Protein AF-A0A355RY07-F1 (afdb_monomer_lite)

Radius of gyration: 12.23 Å; chains: 1; bounding box: 30×21×25 Å

Structure (mmCIF, N/CA/C/O backbone):
data_AF-A0A355RY07-F1
#
_entry.id   AF-A0A355RY07-F1
#
loop_
_atom_site.group_PDB
_atom_site.id
_atom_site.type_symbol
_atom_site.label_atom_id
_atom_site.label_alt_id
_atom_site.label_comp_id
_atom_site.label_asym_id
_atom_site.label_entity_id
_atom_site.label_seq_id
_atom_site.pdbx_PDB_ins_code
_atom_site.Cartn_x
_atom_site.Cartn_y
_atom_site.Cartn_z
_atom_site.occupancy
_atom_site.B_iso_or_equiv
_atom_site.auth_seq_id
_atom_site.auth_comp_id
_atom_site.auth_asym_id
_atom_site.auth_atom_id
_atom_site.pdbx_PDB_model_num
ATOM 1 N N . LEU A 1 1 ? -14.947 11.563 -13.183 1.00 77.12 1 LEU A N 1
ATOM 2 C CA . LEU A 1 1 ? -14.650 12.071 -11.823 1.00 77.12 1 LEU A CA 1
ATOM 3 C C . LEU A 1 1 ? -15.813 12.875 -11.219 1.00 77.12 1 LEU A C 1
ATOM 5 O O . LEU A 1 1 ? -15.593 13.681 -10.331 1.00 77.12 1 LEU A O 1
ATOM 9 N N . ASN A 1 2 ? -17.058 12.657 -11.662 1.00 93.31 2 ASN A N 1
ATOM 10 C CA . ASN A 1 2 ? -18.210 13.452 -11.206 1.00 93.31 2 ASN A CA 1
ATOM 11 C C . ASN A 1 2 ? -18.976 12.787 -10.047 1.00 93.31 2 ASN A C 1
ATOM 13 O O . ASN A 1 2 ? -19.999 13.305 -9.604 1.00 93.31 2 ASN A O 1
ATOM 17 N N . ASP A 1 3 ? -18.512 11.622 -9.588 1.00 97.25 3 ASP A N 1
ATOM 18 C CA . ASP A 1 3 ? -19.102 10.928 -8.449 1.00 97.25 3 ASP A CA 1
ATOM 19 C C . ASP A 1 3 ? -18.599 11.571 -7.153 1.00 97.25 3 ASP A C 1
ATOM 21 O O . ASP A 1 3 ? -17.397 11.600 -6.903 1.00 97.25 3 ASP A O 1
ATOM 25 N N . LYS A 1 4 ? -19.519 12.078 -6.326 1.00 96.75 4 LYS A N 1
ATOM 26 C CA . LYS A 1 4 ? -19.195 12.792 -5.079 1.00 96.75 4 LYS A CA 1
ATOM 27 C C . LYS A 1 4 ? -18.537 11.910 -4.014 1.00 96.75 4 LYS A C 1
ATOM 29 O O . LYS A 1 4 ? -18.020 12.443 -3.041 1.00 96.75 4 LYS A O 1
ATOM 34 N N . ARG A 1 5 ? 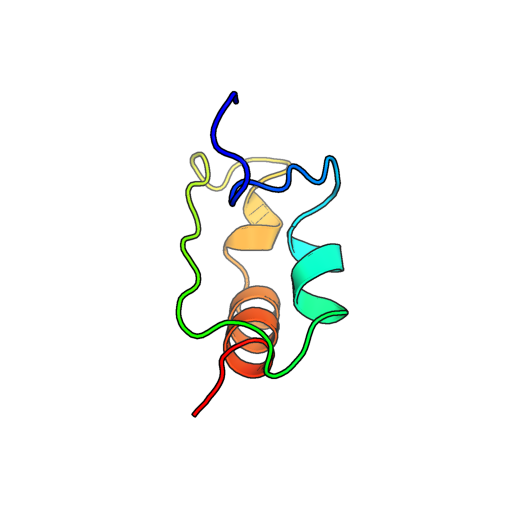-18.589 10.584 -4.171 1.00 96.62 5 ARG A N 1
ATOM 35 C CA . ARG A 1 5 ? -17.942 9.611 -3.278 1.00 96.62 5 ARG A CA 1
ATOM 36 C C . ARG A 1 5 ? -16.472 9.393 -3.633 1.00 96.62 5 ARG A C 1
ATOM 38 O O . ARG A 1 5 ? -15.742 8.801 -2.850 1.00 96.62 5 ARG A O 1
ATOM 45 N N . CYS A 1 6 ? -16.054 9.817 -4.826 1.00 96.88 6 CYS A N 1
ATOM 46 C CA . CYS A 1 6 ? -14.695 9.638 -5.306 1.00 96.88 6 CYS A CA 1
ATOM 47 C C . CYS A 1 6 ? -13.826 10.815 -4.861 1.00 96.88 6 CYS A C 1
ATOM 49 O O . CYS A 1 6 ? -14.025 11.948 -5.301 1.00 96.88 6 CYS A O 1
ATOM 51 N N . THR A 1 7 ? -12.833 10.517 -4.032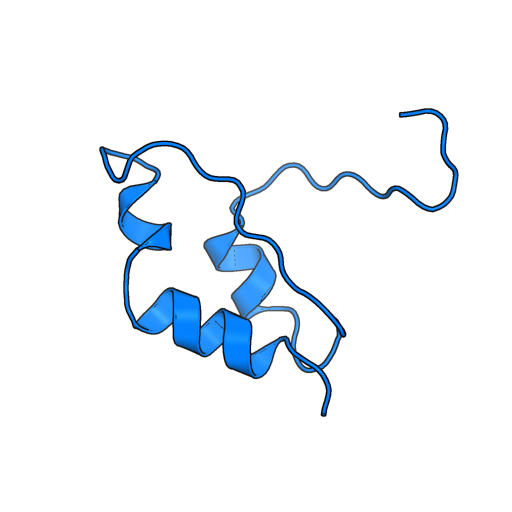 1.00 96.44 7 THR A N 1
ATOM 52 C CA . THR A 1 7 ? -11.761 11.446 -3.676 1.00 96.44 7 THR A CA 1
ATOM 53 C C . THR A 1 7 ? -10.499 11.029 -4.419 1.00 96.44 7 THR A C 1
ATOM 55 O O . THR A 1 7 ? -10.123 9.860 -4.386 1.00 96.44 7 THR A O 1
ATOM 58 N N . ILE A 1 8 ? -9.847 11.973 -5.102 1.00 96.25 8 ILE A N 1
ATOM 59 C CA . ILE A 1 8 ? -8.585 11.726 -5.808 1.00 96.25 8 ILE A CA 1
ATOM 60 C C . ILE A 1 8 ? -7.456 12.333 -4.999 1.00 96.25 8 ILE A C 1
ATOM 62 O O . ILE A 1 8 ? -7.484 13.522 -4.681 1.00 96.25 8 ILE A O 1
ATOM 66 N N . ILE A 1 9 ? -6.443 11.522 -4.733 1.00 96.69 9 ILE A N 1
ATOM 67 C CA . ILE A 1 9 ? -5.226 11.937 -4.054 1.00 96.69 9 ILE A CA 1
ATOM 68 C C . ILE A 1 9 ? -4.075 11.629 -5.005 1.00 96.69 9 ILE A C 1
ATOM 70 O O . ILE A 1 9 ? -3.879 10.482 -5.398 1.00 96.69 9 ILE A O 1
ATOM 74 N N . VAL A 1 10 ? -3.351 12.667 -5.429 1.00 97.06 10 VAL A N 1
ATOM 75 C CA . VAL A 1 10 ? -2.170 12.517 -6.288 1.00 97.06 10 VAL A CA 1
ATOM 76 C C . VAL A 1 10 ? -0.946 12.452 -5.384 1.00 97.06 10 VAL A C 1
ATOM 78 O O . VAL A 1 10 ? -0.560 13.457 -4.793 1.00 97.06 10 VAL A O 1
ATOM 81 N N . GLY A 1 11 ?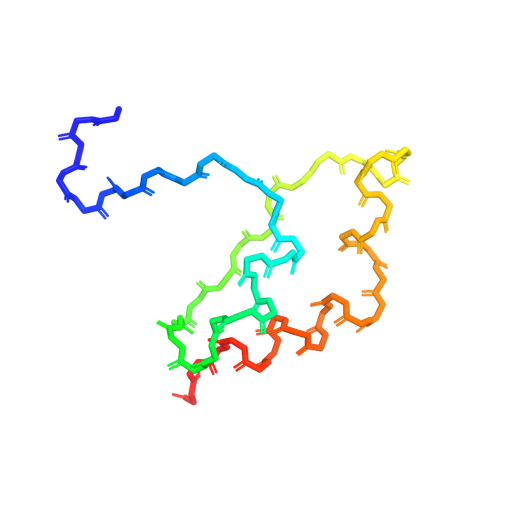 -0.353 11.268 -5.268 1.00 94.56 11 GLY A N 1
ATOM 82 C CA . GLY A 1 11 ? 0.785 11.011 -4.393 1.00 94.56 11 GLY A CA 1
ATOM 83 C C . GLY A 1 11 ? 1.318 9.588 -4.537 1.00 94.56 11 GLY A C 1
ATOM 84 O O . GLY A 1 11 ? 0.853 8.823 -5.382 1.00 94.56 11 GLY A O 1
ATOM 85 N N . ASP A 1 12 ? 2.308 9.247 -3.715 1.00 94.62 12 ASP A N 1
ATOM 86 C CA . ASP A 1 12 ? 2.855 7.892 -3.632 1.00 94.62 12 ASP A CA 1
ATOM 87 C C . ASP A 1 12 ? 1.958 7.000 -2.762 1.00 94.62 12 ASP A C 1
ATOM 89 O O . ASP A 1 12 ? 1.782 7.251 -1.568 1.00 94.62 12 ASP A O 1
ATOM 93 N N . GLY A 1 13 ? 1.418 5.937 -3.361 1.00 93.94 13 GLY A N 1
ATOM 94 C CA . GLY A 1 13 ? 0.536 4.989 -2.682 1.00 93.94 13 GLY A CA 1
ATOM 95 C C . GLY A 1 13 ? 1.209 4.228 -1.537 1.00 93.94 13 GLY A C 1
ATOM 96 O O . GLY A 1 13 ? 0.529 3.868 -0.580 1.00 93.94 13 GLY A O 1
ATOM 97 N N . ILE A 1 14 ? 2.533 4.022 -1.585 1.00 95.38 14 ILE A N 1
ATOM 98 C CA . ILE A 1 14 ? 3.275 3.361 -0.497 1.00 95.38 14 ILE A CA 1
ATOM 99 C C . ILE A 1 14 ? 3.250 4.238 0.750 1.00 95.38 14 ILE A C 1
ATOM 101 O O . ILE A 1 14 ? 2.889 3.783 1.834 1.00 95.38 14 ILE A O 1
ATOM 105 N N . SER A 1 15 ? 3.617 5.507 0.583 1.00 96.25 15 SER A N 1
ATOM 106 C CA . SER A 1 15 ? 3.594 6.485 1.668 1.00 96.25 15 SER A CA 1
ATOM 107 C C . SER A 1 15 ? 2.177 6.680 2.213 1.00 96.25 15 SER A C 1
ATOM 109 O O . SER A 1 15 ? 1.993 6.702 3.425 1.00 96.25 15 SER A O 1
ATOM 111 N N . TYR A 1 16 ? 1.179 6.728 1.326 1.00 97.12 16 TYR A N 1
ATOM 112 C CA . TYR A 1 16 ? -0.220 6.908 1.703 1.00 97.12 16 TYR A CA 1
ATOM 113 C C . TYR A 1 16 ? -0.723 5.788 2.621 1.00 97.12 16 TYR A C 1
ATOM 115 O O . TYR A 1 16 ? -1.134 6.041 3.747 1.00 97.12 16 TYR A O 1
ATOM 123 N N . VAL A 1 17 ? -0.624 4.530 2.197 1.00 96.94 17 VAL A N 1
ATOM 124 C CA . VAL A 1 17 ? -1.139 3.401 2.989 1.00 96.94 17 VAL A CA 1
ATOM 125 C C . VAL A 1 17 ? -0.446 3.295 4.354 1.00 96.94 17 VAL A C 1
ATOM 127 O O . VAL A 1 17 ? -1.081 2.973 5.351 1.00 96.94 17 VAL A O 1
ATOM 130 N N . LYS A 1 18 ? 0.844 3.633 4.434 1.00 97.19 18 LYS A N 1
ATOM 131 C CA . LYS A 1 18 ? 1.605 3.611 5.689 1.00 97.19 18 LYS A CA 1
ATOM 132 C C . LYS A 1 18 ? 1.086 4.599 6.746 1.00 97.19 18 LYS A C 1
ATOM 134 O O . LYS A 1 18 ? 1.266 4.364 7.944 1.00 97.19 18 LYS A O 1
ATOM 139 N N . GLU A 1 19 ? 0.489 5.707 6.317 1.00 97.88 19 GLU A N 1
ATOM 140 C CA . GLU A 1 19 ? -0.021 6.769 7.194 1.00 97.88 19 GLU A CA 1
ATOM 141 C C . GLU A 1 19 ? -1.486 6.557 7.610 1.00 97.88 19 GLU A C 1
ATOM 143 O O . GLU A 1 19 ? -1.922 7.155 8.593 1.00 97.88 19 GLU A O 1
ATOM 148 N N . HIS A 1 20 ? -2.214 5.673 6.923 1.00 97.69 20 HIS A N 1
ATOM 149 C CA . HIS A 1 20 ? -3.654 5.467 7.078 1.00 97.69 20 HIS A CA 1
ATOM 150 C C . HIS A 1 20 ? -3.956 4.053 7.594 1.00 97.69 20 HIS A C 1
ATOM 152 O O . HIS A 1 20 ? -3.896 3.081 6.844 1.00 97.69 20 HIS A O 1
ATOM 158 N N . LYS A 1 21 ? -4.269 3.925 8.889 1.00 98.19 21 LYS A N 1
ATOM 159 C CA . LYS A 1 21 ? -4.425 2.628 9.578 1.00 98.19 21 LYS A CA 1
ATOM 160 C C . LYS A 1 21 ? -5.868 2.369 9.986 1.00 98.19 21 LYS A C 1
ATOM 162 O O . LYS A 1 21 ? -6.472 3.242 10.602 1.00 98.19 21 LYS A O 1
ATOM 167 N N . ASN A 1 22 ? -6.369 1.153 9.753 1.00 98.06 22 ASN A N 1
ATOM 168 C CA . ASN A 1 22 ? -7.740 0.749 10.089 1.00 98.06 22 ASN A CA 1
ATOM 169 C C . ASN A 1 22 ? -8.789 1.744 9.536 1.00 98.06 22 ASN A C 1
ATOM 171 O O . ASN A 1 22 ? -9.665 2.219 10.261 1.00 98.06 22 ASN A O 1
ATOM 175 N N . GLU A 1 23 ? -8.653 2.104 8.257 1.00 98.19 23 GLU A N 1
ATOM 176 C CA . GLU A 1 23 ? -9.496 3.099 7.573 1.00 98.19 23 GLU A CA 1
ATOM 177 C C . GLU A 1 23 ? -10.294 2.521 6.400 1.00 98.19 23 GLU A C 1
ATOM 179 O O . GLU A 1 23 ? -11.284 3.128 5.987 1.00 98.19 23 GLU A O 1
ATOM 184 N N . TYR A 1 24 ? -9.884 1.370 5.857 1.00 98.19 24 TYR A N 1
ATOM 185 C CA . TYR A 1 24 ? -10.457 0.827 4.628 1.00 98.19 24 TYR A CA 1
ATOM 186 C C . TYR A 1 24 ? -11.000 -0.584 4.821 1.00 98.19 24 TYR A C 1
ATOM 188 O O . TYR A 1 24 ? -10.284 -1.471 5.262 1.00 98.19 24 TYR A O 1
ATOM 196 N N . ASP A 1 25 ? -12.225 -0.834 4.368 1.00 98.50 25 ASP A N 1
ATOM 197 C CA . ASP A 1 25 ? -12.770 -2.197 4.337 1.00 98.50 25 ASP A CA 1
ATOM 198 C C . ASP A 1 25 ? -12.136 -3.044 3.218 1.00 98.50 25 ASP A C 1
ATOM 200 O O . ASP A 1 25 ? -12.011 -4.264 3.314 1.00 98.50 25 ASP A O 1
ATOM 204 N N . VAL A 1 26 ? -11.763 -2.400 2.106 1.00 97.88 26 VAL A N 1
ATOM 205 C CA . VAL A 1 26 ? -11.206 -3.054 0.916 1.00 97.88 26 VAL A CA 1
ATOM 206 C C . VAL A 1 26 ? -10.124 -2.177 0.304 1.00 97.88 26 VAL A C 1
ATOM 208 O O . VAL A 1 26 ? -10.330 -0.986 0.076 1.00 97.88 26 VAL A O 1
ATOM 211 N N . VAL A 1 27 ? -9.001 -2.800 -0.054 1.00 97.56 27 VAL A N 1
ATOM 212 C CA . VAL A 1 27 ? -7.915 -2.174 -0.815 1.00 97.56 27 VAL A CA 1
ATOM 213 C C . VAL A 1 27 ? -7.740 -2.902 -2.146 1.00 97.56 27 VAL A C 1
ATOM 215 O O . VAL A 1 27 ? -7.665 -4.130 -2.192 1.00 97.56 27 VAL A O 1
ATOM 218 N N . ILE A 1 28 ? -7.658 -2.138 -3.237 1.00 97.31 28 ILE A N 1
ATOM 219 C CA . ILE A 1 28 ? -7.384 -2.641 -4.589 1.00 97.31 28 ILE A CA 1
ATOM 220 C C . ILE A 1 28 ? -6.074 -2.014 -5.061 1.00 97.31 28 ILE A C 1
ATOM 222 O O . ILE A 1 28 ? -5.970 -0.794 -5.168 1.00 97.31 28 ILE A O 1
ATOM 226 N N . VAL A 1 29 ? -5.086 -2.854 -5.368 1.00 95.25 29 VAL A N 1
ATOM 227 C CA . VAL A 1 29 ? -3.818 -2.423 -5.966 1.00 95.25 29 VAL A CA 1
ATOM 228 C C . VAL A 1 29 ? -3.900 -2.646 -7.475 1.00 95.25 29 VAL A C 1
ATOM 230 O O . VAL A 1 29 ? -3.638 -3.743 -7.959 1.00 95.25 29 VAL A O 1
ATOM 233 N N . ASP A 1 30 ? -4.303 -1.608 -8.206 1.00 94.31 30 ASP A N 1
ATOM 234 C CA . ASP A 1 30 ? -4.336 -1.589 -9.675 1.00 94.31 30 ASP A CA 1
ATOM 235 C C . ASP A 1 30 ? -3.034 -0.969 -10.208 1.00 94.31 30 ASP A C 1
ATOM 237 O O . ASP A 1 30 ? -2.969 0.216 -10.541 1.00 94.31 30 ASP A O 1
ATOM 241 N N . SER A 1 31 ? -1.946 -1.743 -10.156 1.00 90.19 31 SER A N 1
ATOM 242 C CA . SER A 1 31 ? -0.607 -1.303 -10.558 1.00 90.19 31 SER A CA 1
ATOM 243 C C . SER A 1 31 ? -0.157 -1.919 -11.883 1.00 90.19 31 SER A C 1
ATOM 245 O O . SER A 1 31 ? -0.614 -2.978 -12.309 1.00 90.19 31 SER A O 1
ATOM 247 N N . THR A 1 32 ? 0.791 -1.248 -12.539 1.00 88.81 32 THR A N 1
ATOM 248 C CA . THR A 1 32 ? 1.530 -1.801 -13.681 1.00 88.81 32 THR A CA 1
ATOM 249 C C . THR A 1 32 ? 2.493 -2.909 -13.243 1.00 88.81 32 THR A C 1
ATOM 251 O O . THR A 1 32 ? 2.783 -3.051 -12.054 1.00 88.81 32 THR A O 1
ATOM 254 N N . ASP A 1 33 ? 3.064 -3.629 -14.215 1.00 88.81 33 ASP A N 1
ATOM 255 C CA . ASP A 1 33 ? 4.106 -4.635 -13.978 1.00 88.81 33 ASP A CA 1
ATOM 256 C C . ASP A 1 33 ? 5.243 -4.120 -13.063 1.00 88.81 33 ASP A C 1
ATOM 258 O O . ASP A 1 33 ? 5.571 -2.926 -13.103 1.00 88.81 33 ASP A O 1
ATOM 262 N N . PRO A 1 34 ? 5.873 -5.004 -12.257 1.00 83.75 34 PRO A N 1
ATOM 263 C CA . PRO A 1 34 ? 6.816 -4.663 -11.185 1.00 83.75 34 PRO A CA 1
ATOM 264 C C . PRO A 1 34 ? 8.196 -4.237 -11.711 1.00 83.75 34 PRO A C 1
ATOM 266 O O . PRO A 1 34 ? 9.223 -4.836 -11.396 1.00 83.75 34 PRO A O 1
ATOM 269 N N . PHE A 1 35 ? 8.236 -3.184 -12.517 1.00 85.81 35 PHE A N 1
ATOM 270 C CA . PHE A 1 35 ? 9.460 -2.604 -13.045 1.00 85.81 35 PHE A CA 1
ATOM 271 C C . PHE A 1 35 ? 9.570 -1.138 -12.622 1.00 85.81 35 PHE A C 1
ATOM 273 O O . PHE A 1 35 ? 8.590 -0.392 -12.620 1.00 85.81 35 PHE A O 1
ATOM 280 N N . SER A 1 36 ? 10.791 -0.704 -12.292 1.00 83.75 36 SER A N 1
ATOM 281 C CA . SER A 1 36 ? 11.083 0.677 -11.890 1.00 83.75 36 SER A CA 1
ATOM 282 C C . SER A 1 36 ? 10.244 1.122 -10.676 1.00 83.75 36 SER A C 1
ATOM 284 O O . SER A 1 36 ? 10.297 0.485 -9.628 1.00 83.75 36 SER A O 1
ATOM 286 N N . ILE A 1 37 ? 9.482 2.211 -10.793 1.00 80.25 37 ILE A N 1
ATOM 287 C CA . ILE A 1 37 ? 8.737 2.842 -9.694 1.00 80.25 37 ILE A CA 1
ATOM 288 C C . ILE A 1 37 ? 7.711 1.917 -9.030 1.00 80.25 37 ILE A C 1
ATOM 290 O O . ILE A 1 37 ? 7.432 2.071 -7.844 1.00 80.25 37 ILE A O 1
ATOM 294 N N . ALA A 1 38 ? 7.179 0.937 -9.766 1.00 86.69 38 ALA A N 1
ATOM 295 C CA . ALA A 1 38 ? 6.175 0.022 -9.244 1.00 86.69 38 ALA A CA 1
ATOM 296 C C . ALA A 1 38 ? 6.781 -1.070 -8.352 1.00 86.69 38 ALA A C 1
ATOM 298 O O . ALA A 1 38 ? 6.049 -1.668 -7.577 1.00 86.69 38 ALA A O 1
ATOM 299 N N . GLU A 1 39 ? 8.098 -1.315 -8.395 1.00 90.75 39 GLU A N 1
ATOM 300 C CA . GLU A 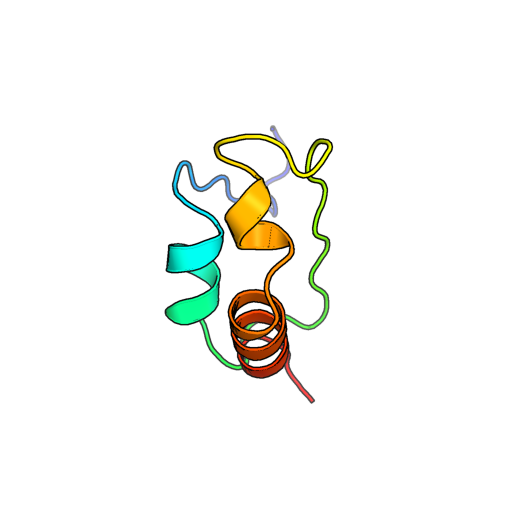1 39 ? 8.747 -2.420 -7.666 1.00 90.75 39 GLU A CA 1
ATOM 301 C C . GLU A 1 39 ? 8.455 -2.380 -6.156 1.00 90.75 39 GLU A C 1
ATOM 303 O O . GLU A 1 39 ? 8.287 -3.419 -5.520 1.00 90.75 39 GLU A O 1
ATOM 308 N N . GLY A 1 40 ? 8.353 -1.180 -5.573 1.00 89.81 40 GLY A N 1
ATOM 309 C CA . GLY A 1 40 ? 8.023 -0.999 -4.158 1.00 89.81 40 GLY A CA 1
ATOM 310 C C . GLY A 1 40 ? 6.642 -1.538 -3.769 1.00 89.81 40 GLY A C 1
ATOM 311 O O . GLY A 1 40 ? 6.483 -2.026 -2.652 1.00 89.81 40 GLY A O 1
ATOM 312 N N . LEU A 1 41 ? 5.684 -1.536 -4.701 1.00 92.81 41 LEU A N 1
ATOM 313 C CA . LEU A 1 41 ? 4.323 -2.050 -4.506 1.00 92.81 41 LEU A CA 1
ATOM 314 C C . LEU A 1 41 ? 4.270 -3.585 -4.438 1.00 92.81 41 LEU A C 1
ATOM 316 O O . LEU A 1 41 ? 3.241 -4.153 -4.096 1.00 92.81 41 LEU A O 1
ATOM 320 N N . PHE A 1 42 ? 5.372 -4.271 -4.748 1.00 92.38 42 PHE A N 1
ATOM 321 C CA . PHE A 1 42 ? 5.452 -5.734 -4.746 1.00 92.38 42 PHE A CA 1
ATOM 322 C C . PHE A 1 42 ? 6.357 -6.267 -3.627 1.00 92.38 42 PHE A C 1
ATOM 324 O O . PHE A 1 42 ? 6.785 -7.422 -3.651 1.00 92.38 42 PHE A O 1
ATOM 331 N N . LYS A 1 43 ? 6.666 -5.434 -2.624 1.00 92.62 43 LYS A N 1
ATOM 332 C CA . LYS A 1 43 ? 7.507 -5.803 -1.477 1.00 92.62 43 LYS A CA 1
ATOM 333 C C . LYS A 1 43 ? 6.659 -6.130 -0.252 1.00 92.62 43 LYS A C 1
ATOM 335 O O . LYS A 1 43 ? 5.603 -5.550 -0.022 1.00 92.62 43 LYS A O 1
ATOM 340 N N . GLY A 1 44 ? 7.146 -7.055 0.576 1.00 93.81 44 GLY A N 1
ATOM 341 C CA . GLY A 1 44 ? 6.399 -7.545 1.741 1.00 93.81 44 GLY A CA 1
ATOM 342 C C . GLY A 1 44 ? 6.074 -6.473 2.788 1.00 93.81 44 GLY A C 1
ATOM 343 O O . GLY A 1 44 ? 5.084 -6.604 3.500 1.00 93.81 44 GLY A O 1
ATOM 344 N N . ASN A 1 45 ? 6.869 -5.403 2.876 1.00 96.19 45 ASN A N 1
ATOM 345 C CA . ASN A 1 45 ? 6.558 -4.260 3.735 1.00 96.19 45 ASN A CA 1
ATOM 346 C C . ASN A 1 45 ? 5.310 -3.510 3.254 1.00 96.19 45 ASN A C 1
ATOM 348 O O . ASN A 1 45 ? 4.470 -3.192 4.080 1.00 96.19 45 ASN A O 1
ATOM 352 N N . PHE A 1 46 ? 5.143 -3.312 1.944 1.00 96.50 46 PHE A N 1
ATOM 353 C CA . PHE A 1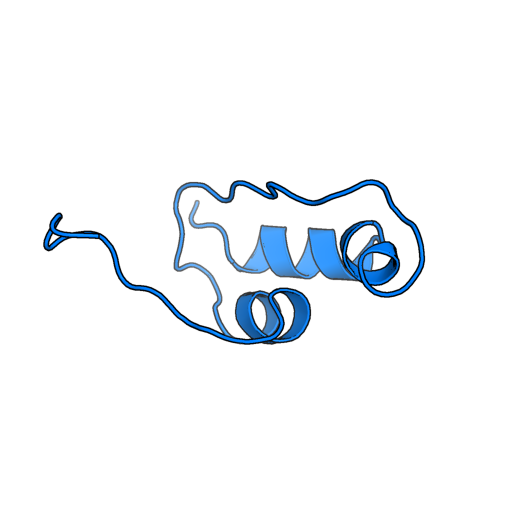 46 ? 3.959 -2.642 1.410 1.00 96.50 46 PHE A CA 1
ATOM 354 C C . PHE A 1 46 ? 2.679 -3.433 1.701 1.00 96.50 46 PHE A C 1
ATOM 356 O O . PHE A 1 46 ? 1.699 -2.869 2.169 1.00 96.50 46 PHE A O 1
ATOM 363 N N . TYR A 1 47 ? 2.700 -4.759 1.531 1.00 97.12 47 TYR A N 1
ATOM 364 C CA . TYR A 1 47 ? 1.546 -5.592 1.891 1.00 97.12 47 TYR A CA 1
ATOM 365 C C . TYR A 1 47 ? 1.269 -5.636 3.398 1.00 97.12 47 TYR A C 1
ATOM 367 O O . TYR A 1 47 ? 0.118 -5.800 3.797 1.00 97.12 47 TYR A O 1
ATOM 375 N N . ARG A 1 48 ? 2.294 -5.472 4.245 1.00 98.19 48 ARG A N 1
ATOM 376 C CA . ARG A 1 48 ? 2.091 -5.287 5.687 1.00 98.19 48 ARG A CA 1
ATOM 377 C C . ARG A 1 48 ? 1.405 -3.959 5.980 1.00 98.19 48 ARG A C 1
ATOM 379 O O . ARG A 1 48 ? 0.453 -3.954 6.747 1.00 98.19 48 ARG A O 1
ATOM 386 N N . ASP A 1 49 ? 1.857 -2.879 5.351 1.00 98.19 49 ASP A N 1
ATOM 387 C CA . ASP A 1 49 ? 1.233 -1.565 5.501 1.00 98.19 49 ASP A CA 1
ATOM 388 C C . ASP A 1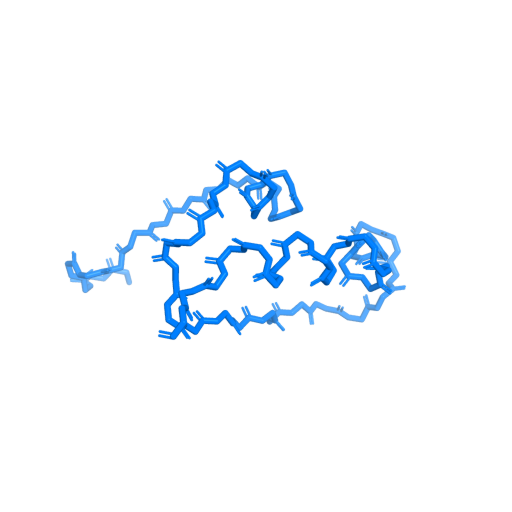 49 ? -0.237 -1.616 5.023 1.00 98.19 49 ASP A C 1
ATOM 390 O O . ASP A 1 49 ? -1.119 -1.125 5.720 1.00 98.19 49 ASP A O 1
ATOM 394 N N . ILE A 1 50 ? -0.538 -2.314 3.912 1.00 98.00 50 ILE A N 1
ATOM 395 C CA . ILE A 1 50 ? -1.925 -2.566 3.466 1.00 98.00 50 ILE A CA 1
ATOM 396 C C . ILE A 1 50 ? -2.722 -3.302 4.538 1.00 98.00 50 ILE A C 1
ATOM 398 O O . ILE A 1 50 ? -3.832 -2.885 4.855 1.00 98.00 50 ILE A O 1
ATOM 402 N N . TYR A 1 51 ? -2.180 -4.384 5.095 1.00 98.00 51 TYR A N 1
ATOM 403 C CA . TYR A 1 51 ? -2.872 -5.142 6.133 1.00 98.00 51 TYR A CA 1
ATOM 404 C C . TYR A 1 51 ? -3.213 -4.265 7.347 1.00 98.00 51 TYR A C 1
ATOM 406 O O . TYR A 1 51 ? -4.320 -4.345 7.859 1.00 98.00 51 TYR A O 1
ATOM 414 N N . GLU A 1 52 ? -2.301 -3.388 7.771 1.00 98.19 52 GLU A N 1
ATOM 415 C CA . GLU A 1 52 ? -2.549 -2.439 8.866 1.00 98.19 52 GLU A CA 1
ATOM 416 C C . GLU A 1 52 ? -3.570 -1.342 8.508 1.00 98.19 52 GLU A C 1
ATOM 418 O O . GLU A 1 52 ? -4.172 -0.747 9.404 1.00 98.19 52 GLU A O 1
ATOM 423 N N . SER A 1 53 ? -3.772 -1.061 7.218 1.00 98.25 53 SER A N 1
ATOM 424 C CA . SER A 1 53 ? -4.780 -0.107 6.733 1.00 98.25 53 SER A CA 1
ATOM 425 C C . SER A 1 53 ? -6.202 -0.668 6.701 1.00 98.25 53 SER A C 1
ATOM 427 O O . SER A 1 53 ? -7.160 0.112 6.709 1.00 98.25 53 SER A O 1
ATOM 429 N N . LEU A 1 54 ? -6.341 -1.998 6.690 1.00 98.44 54 LEU A N 1
ATOM 430 C CA . LEU A 1 54 ? -7.635 -2.665 6.624 1.00 98.44 54 LEU A CA 1
ATOM 431 C C . LEU A 1 54 ? -8.346 -2.654 7.982 1.00 98.44 54 LEU A C 1
ATOM 433 O O . LEU A 1 54 ? -7.708 -2.774 9.027 1.00 98.44 54 LEU A O 1
ATOM 437 N N . THR A 1 55 ? -9.667 -2.508 7.954 1.00 97.06 55 THR A N 1
ATOM 438 C CA . THR A 1 55 ? -10.539 -2.721 9.115 1.00 97.06 55 THR A CA 1
ATOM 439 C C . THR A 1 55 ? -10.873 -4.207 9.296 1.00 97.06 55 THR A C 1
ATOM 441 O O . THR A 1 55 ? -10.868 -4.955 8.317 1.00 97.06 55 THR A O 1
ATOM 444 N N . ASP A 1 56 ? -11.152 -4.623 10.539 1.00 83.56 56 ASP A N 1
ATOM 445 C CA . ASP A 1 56 ? -11.602 -5.991 10.888 1.00 83.56 56 ASP A CA 1
ATOM 446 C C . ASP A 1 56 ? -12.955 -6.378 10.254 1.00 83.56 56 ASP A C 1
ATOM 448 O O . ASP A 1 56 ? -13.876 -5.523 10.228 1.00 83.56 56 ASP A O 1
#

Secondary structure (DSSP, 8-state):
---TT-----S-HHHHHHH--S-BS--------SSGGGGGGGSHHHHHHHHHHB--

Foldseek 3Di:
DPDPVDDDDPDDPQVVLQVAFQADQDDDDPDDDCDDPNVVVVDPVSVVSNVRNHHD

Sequence (56 aa):
LNDKRCTIIVGDGISYVKEHKNEYDVVIVDSTDPFSIAEGLFKGNFYRDIYESLTD

pLDDT: mean 94.24, std 5.04, range [77.12, 98.5]